Protein AF-A0A7R9THD7-F1 (afdb_monomer_lite)

Secondary structure (DSSP, 8-state):
--HHHHHHT-------SSS-SS--GGGG--STT-EEEEEETTT--EEEEE--S-HHHHHHTSTT-S---------TT--STTHHHHHT--SS--EEEPPPBS--S--SS-TTSSHHHHHHTT--EEEEEEHHHHHHHHHHHHT-HHHHHHTTTS-EEEEEE--------

Organism: Micromonas pusilla (NCBI:txid38833)

Radius of gyration: 18.54 Å; chains: 1; bounding box: 47×52×42 Å

Foldseek 3Di:
DDPVLCVVVPPDDDDDDDPDPDDDLLVLPDEQQWWKKKAFPPPRFIDIFTQQANQVVVCVVVVPDPDGDTDGQADCPDPDGCRVVVVPDDPPTRIDIGRTDDPHQADPVCRCPGPVVCLVVLHAAEQEAEDSRRNRSVNHQCNPVSNVVSVVPHHYHYHYHYPPPPPPD

pLDDT: mean 78.93, std 17.61, range [36.28, 96.5]

Structure (mmCIF, N/CA/C/O backbone):
data_AF-A0A7R9THD7-F1
#
_entry.id   AF-A0A7R9THD7-F1
#
loop_
_atom_site.group_PDB
_atom_site.id
_atom_site.type_symbol
_atom_site.label_atom_id
_atom_site.label_alt_id
_atom_site.label_comp_id
_atom_site.label_asym_id
_atom_site.label_entity_id
_atom_site.label_seq_id
_atom_site.pdbx_PDB_ins_code
_atom_site.Cartn_x
_atom_site.Cartn_y
_atom_site.Cartn_z
_atom_site.occupancy
_atom_site.B_iso_or_equiv
_atom_site.auth_seq_id
_atom_site.auth_comp_id
_atom_site.auth_asym_id
_atom_site.auth_atom_id
_atom_site.pdbx_PDB_model_num
ATOM 1 N N . ALA A 1 1 ? 30.072 3.554 -15.499 1.00 46.47 1 ALA A N 1
ATOM 2 C CA . ALA A 1 1 ? 29.100 4.261 -14.649 1.00 46.47 1 ALA A CA 1
ATOM 3 C C . ALA A 1 1 ? 28.424 5.274 -15.552 1.00 46.47 1 ALA A C 1
ATOM 5 O O . ALA A 1 1 ? 29.131 6.032 -16.199 1.00 46.47 1 ALA A O 1
ATOM 6 N N . ASP A 1 2 ? 27.117 5.142 -15.746 1.00 49.44 2 ASP A N 1
ATOM 7 C CA . ASP A 1 2 ? 26.357 5.910 -16.733 1.00 49.44 2 ASP A CA 1
ATOM 8 C C . ASP A 1 2 ? 25.917 7.245 -16.120 1.00 49.44 2 ASP A C 1
ATOM 10 O O . ASP A 1 2 ? 25.011 7.283 -15.283 1.00 49.44 2 ASP A O 1
ATOM 14 N N . GLU A 1 3 ? 26.613 8.310 -16.527 1.00 45.72 3 GLU A N 1
ATOM 15 C CA . GLU A 1 3 ? 26.519 9.685 -16.015 1.00 45.72 3 GLU A CA 1
ATOM 16 C C . GLU A 1 3 ? 25.086 10.245 -16.078 1.00 45.72 3 GLU A C 1
ATOM 18 O O . GLU A 1 3 ? 24.684 11.025 -15.217 1.00 45.72 3 GLU A O 1
ATOM 23 N N . ARG A 1 4 ? 24.261 9.766 -17.020 1.00 46.62 4 ARG A N 1
ATOM 24 C CA . ARG A 1 4 ? 22.854 10.179 -17.164 1.00 46.62 4 ARG A CA 1
ATOM 25 C C . ARG A 1 4 ? 21.950 9.712 -16.029 1.00 46.62 4 ARG A C 1
ATOM 27 O O . ARG A 1 4 ? 21.021 10.425 -15.649 1.00 46.62 4 ARG A O 1
ATOM 34 N N . GLY A 1 5 ? 22.182 8.517 -15.492 1.00 39.84 5 GLY A N 1
ATOM 35 C CA . GLY A 1 5 ? 21.370 8.004 -14.387 1.00 39.84 5 GLY A CA 1
ATOM 36 C C . GLY A 1 5 ? 21.692 8.694 -13.064 1.00 39.84 5 GLY A C 1
ATOM 37 O O . GLY A 1 5 ? 20.798 8.887 -12.242 1.00 39.84 5 GLY A O 1
ATOM 38 N N . ASP A 1 6 ? 22.938 9.134 -12.891 1.00 46.78 6 ASP A N 1
ATOM 39 C CA . ASP A 1 6 ? 23.380 9.849 -11.693 1.00 46.78 6 ASP A CA 1
ATOM 40 C C . ASP A 1 6 ? 22.862 11.299 -11.672 1.00 46.78 6 ASP A C 1
ATOM 42 O O . ASP A 1 6 ? 22.467 11.797 -10.615 1.00 46.78 6 ASP A O 1
ATOM 46 N N . GLU A 1 7 ? 22.749 11.955 -12.835 1.00 50.03 7 GLU A N 1
ATOM 47 C CA . GLU A 1 7 ? 22.119 13.279 -12.965 1.00 50.03 7 GLU A CA 1
ATOM 48 C C . GLU A 1 7 ? 20.636 13.272 -12.559 1.00 50.03 7 GLU A C 1
ATOM 50 O O . GLU A 1 7 ? 20.162 14.200 -11.901 1.00 50.03 7 GLU A O 1
ATOM 55 N N . LEU A 1 8 ? 19.904 12.199 -12.876 1.00 48.47 8 LEU A N 1
ATOM 56 C CA . LEU A 1 8 ? 18.480 12.053 -12.550 1.00 48.47 8 LEU A CA 1
ATOM 57 C C . LEU A 1 8 ? 18.204 11.754 -11.067 1.00 48.47 8 LEU A C 1
ATOM 59 O O . LEU A 1 8 ? 17.065 11.900 -10.619 1.00 48.47 8 LEU A O 1
ATOM 63 N N . LEU A 1 9 ? 19.219 11.322 -10.315 1.00 48.19 9 LEU A N 1
ATOM 64 C CA . LEU A 1 9 ? 19.132 10.963 -8.894 1.00 48.19 9 LEU A CA 1
ATOM 65 C C . LEU A 1 9 ? 19.668 12.069 -7.968 1.00 48.19 9 LEU A C 1
ATOM 67 O O . LEU A 1 9 ? 19.668 11.917 -6.742 1.00 48.19 9 LEU A O 1
ATOM 71 N N . ASN A 1 10 ? 20.129 13.188 -8.530 1.00 41.56 10 ASN A N 1
ATOM 72 C CA . ASN A 1 10 ? 20.906 14.194 -7.817 1.00 41.56 10 ASN A CA 1
ATOM 73 C C . ASN A 1 10 ? 20.028 15.168 -6.998 1.00 41.56 10 ASN A C 1
ATOM 75 O O . ASN A 1 10 ? 19.951 16.364 -7.265 1.00 41.56 10 ASN A O 1
ATOM 79 N N . HIS A 1 11 ? 19.391 14.663 -5.939 1.00 47.78 11 HIS A N 1
ATOM 80 C CA . HIS A 1 11 ? 18.810 15.467 -4.855 1.00 47.78 11 HIS A CA 1
ATOM 81 C C . HIS A 1 11 ? 19.655 15.348 -3.577 1.00 47.78 11 HIS A C 1
ATOM 83 O O . HIS A 1 11 ? 19.179 14.920 -2.529 1.00 47.78 11 HIS A O 1
ATOM 89 N N . ARG A 1 12 ? 20.940 15.717 -3.638 1.00 41.44 12 ARG A N 1
ATOM 90 C CA . ARG A 1 12 ? 21.795 15.833 -2.444 1.00 41.44 12 ARG A CA 1
ATOM 91 C C . ARG A 1 12 ? 22.111 17.295 -2.151 1.00 41.44 12 ARG A C 1
ATOM 93 O O . ARG A 1 12 ? 23.102 17.829 -2.634 1.00 41.44 12 ARG A O 1
ATOM 100 N N . GLN A 1 13 ? 21.316 17.929 -1.290 1.00 41.84 13 GLN A N 1
ATOM 101 C CA . GLN A 1 13 ? 21.751 19.145 -0.600 1.00 41.84 13 GLN A CA 1
ATOM 102 C C . GLN A 1 13 ? 22.298 18.789 0.785 1.00 41.84 13 GLN A C 1
ATOM 104 O O . GLN A 1 13 ? 21.564 18.447 1.709 1.00 41.84 13 GLN A O 1
ATOM 109 N N . ARG A 1 14 ? 23.624 18.885 0.918 1.00 43.84 14 ARG A N 1
ATOM 110 C CA . ARG A 1 14 ? 24.339 18.869 2.198 1.00 43.84 14 ARG A CA 1
ATOM 111 C C . ARG A 1 14 ? 24.072 20.179 2.939 1.00 43.84 14 ARG A C 1
ATOM 113 O O . ARG A 1 14 ? 24.664 21.191 2.585 1.00 43.84 14 ARG A O 1
ATOM 120 N N . THR A 1 15 ? 23.279 20.159 4.008 1.00 38.25 15 THR A N 1
ATOM 121 C CA . THR A 1 15 ? 23.455 21.114 5.118 1.00 38.25 15 THR A CA 1
ATOM 122 C C . THR A 1 15 ? 23.204 20.434 6.462 1.00 38.25 15 THR A C 1
ATOM 124 O O . THR A 1 15 ? 22.128 19.917 6.744 1.00 38.25 15 THR A O 1
ATOM 127 N N . SER A 1 16 ? 24.255 20.430 7.280 1.00 43.38 16 SER A N 1
ATOM 128 C CA . SER A 1 16 ? 24.273 19.996 8.675 1.00 43.38 16 SER A CA 1
ATOM 129 C C . SER A 1 16 ? 23.540 21.017 9.560 1.00 43.38 16 SER A C 1
ATOM 131 O O . SER A 1 16 ? 23.660 22.220 9.317 1.00 43.38 16 SER A O 1
ATOM 133 N N . GLY A 1 17 ? 22.799 20.563 10.582 1.00 37.81 17 GLY A N 1
ATOM 134 C CA . GLY A 1 17 ? 22.399 21.420 11.714 1.00 37.81 17 GLY A CA 1
ATOM 135 C C . GLY A 1 17 ? 20.928 21.441 12.159 1.00 37.81 17 GLY A C 1
ATOM 136 O O . GLY A 1 17 ? 20.595 22.218 13.043 1.00 37.81 17 GLY A O 1
ATOM 137 N N . THR A 1 18 ? 20.037 20.616 11.609 1.00 40.16 18 THR A N 1
ATOM 138 C CA . THR A 1 18 ? 18.641 20.468 12.086 1.00 40.16 18 THR A CA 1
ATOM 139 C C . THR A 1 18 ? 18.155 19.080 11.715 1.00 40.16 18 THR A C 1
ATOM 141 O O . THR A 1 18 ? 18.240 18.729 10.540 1.00 40.16 18 THR A O 1
ATOM 144 N N . LEU A 1 19 ? 17.666 18.310 12.692 1.00 49.44 19 LEU A N 1
ATOM 145 C CA . LEU A 1 19 ? 17.464 16.866 12.548 1.00 49.44 19 LEU A CA 1
ATOM 146 C C . LEU A 1 19 ? 16.592 16.471 11.349 1.00 49.44 19 LEU A C 1
ATOM 148 O O . LEU A 1 19 ? 16.907 15.452 10.766 1.00 49.44 19 LEU A O 1
ATOM 152 N N . PHE A 1 20 ? 15.642 17.298 10.886 1.00 46.38 20 PHE A N 1
ATOM 153 C CA . PHE A 1 20 ? 15.133 17.269 9.503 1.00 46.38 20 PHE A CA 1
ATOM 154 C C . PHE A 1 20 ? 14.624 18.672 9.118 1.00 46.38 20 PHE A C 1
ATOM 156 O O . PHE A 1 20 ? 13.695 19.179 9.738 1.00 46.38 20 PHE A O 1
ATOM 163 N N . LYS A 1 21 ? 15.242 19.332 8.128 1.00 44.31 21 LYS A N 1
ATOM 164 C CA . LYS A 1 21 ? 14.843 20.680 7.648 1.00 44.31 21 LYS A CA 1
ATOM 165 C C . LYS A 1 21 ? 13.817 20.651 6.505 1.00 44.31 21 LYS A C 1
ATOM 167 O O . LYS A 1 21 ? 13.319 21.697 6.111 1.00 44.31 21 LYS A O 1
ATOM 172 N N . HIS A 1 22 ? 13.514 19.465 5.979 1.00 52.59 22 HIS A N 1
ATOM 173 C CA . HIS A 1 22 ? 12.635 19.259 4.830 1.00 52.59 22 HIS A CA 1
ATOM 174 C C . HIS A 1 22 ? 11.680 18.097 5.112 1.00 52.59 22 HIS A C 1
ATOM 176 O O . HIS A 1 22 ? 12.084 17.116 5.742 1.00 52.59 22 HIS A O 1
ATOM 182 N N . ALA A 1 23 ? 10.434 18.213 4.641 1.00 59.72 23 ALA A N 1
ATOM 183 C CA . ALA A 1 23 ? 9.456 17.132 4.694 1.00 59.72 23 ALA A CA 1
ATOM 184 C C . ALA A 1 23 ? 10.025 15.906 3.972 1.00 59.72 23 ALA A C 1
ATOM 186 O O . ALA A 1 23 ? 10.444 15.997 2.814 1.00 59.72 23 ALA A O 1
ATOM 187 N N . ARG A 1 24 ? 10.096 14.765 4.660 1.00 71.44 24 ARG A N 1
ATOM 188 C CA . ARG A 1 24 ? 10.593 13.540 4.039 1.00 71.44 24 ARG A CA 1
ATOM 189 C C . ARG A 1 24 ? 9.495 12.991 3.149 1.00 71.44 24 ARG A C 1
ATOM 191 O O . ARG A 1 24 ? 8.318 13.075 3.483 1.00 71.44 24 ARG A O 1
ATOM 198 N N . TRP A 1 25 ? 9.893 12.335 2.065 1.00 79.06 25 TRP A N 1
ATOM 199 C CA . TRP A 1 25 ? 8.971 11.632 1.171 1.00 79.06 25 TRP A CA 1
ATOM 200 C C . TRP A 1 25 ? 7.982 10.735 1.935 1.00 79.06 25 TRP A C 1
ATOM 202 O O . TRP A 1 25 ? 6.805 10.655 1.604 1.00 79.06 25 TRP A O 1
ATOM 212 N N . ILE A 1 26 ? 8.468 10.115 3.011 1.00 73.06 26 ILE A N 1
ATOM 213 C CA . ILE A 1 26 ? 7.706 9.186 3.834 1.00 73.06 26 ILE A CA 1
ATOM 214 C C . ILE A 1 26 ? 6.678 9.831 4.750 1.00 73.06 26 ILE A C 1
ATOM 216 O O . ILE A 1 26 ? 5.757 9.155 5.191 1.00 73.06 26 ILE A O 1
ATOM 220 N N . ASP A 1 27 ? 6.840 11.118 5.044 1.00 78.56 27 ASP A N 1
ATOM 221 C CA . ASP A 1 27 ? 5.900 11.843 5.889 1.00 78.56 27 ASP A CA 1
ATOM 222 C C . ASP A 1 27 ? 4.568 12.070 5.140 1.00 78.56 27 ASP A C 1
ATOM 224 O O . ASP A 1 27 ? 3.570 12.380 5.772 1.00 78.56 27 ASP A O 1
ATOM 228 N N . ALA A 1 28 ? 4.531 11.845 3.816 1.00 84.06 28 ALA A N 1
ATOM 229 C CA . ALA A 1 28 ? 3.307 11.825 3.010 1.00 84.06 28 ALA A CA 1
ATOM 230 C C . ALA A 1 28 ? 2.549 10.479 3.051 1.00 84.06 28 ALA A C 1
ATOM 232 O O . ALA A 1 28 ? 1.453 10.383 2.497 1.00 84.06 28 ALA A O 1
ATOM 233 N N . PHE A 1 29 ? 3.125 9.431 3.662 1.00 86.12 29 PHE A N 1
ATOM 234 C CA . PHE A 1 29 ? 2.412 8.183 3.933 1.00 86.12 29 PHE A CA 1
ATOM 235 C C . PHE A 1 29 ? 1.705 8.281 5.283 1.00 86.12 29 PHE A C 1
ATOM 237 O O . PHE A 1 29 ? 2.311 8.109 6.342 1.00 86.12 29 PHE A O 1
ATOM 244 N N . GLU A 1 30 ? 0.407 8.535 5.230 1.00 84.94 30 GLU A N 1
ATOM 245 C CA . GLU A 1 30 ? -0.440 8.727 6.401 1.00 84.94 30 GLU A CA 1
ATOM 246 C C . GLU A 1 30 ? -1.320 7.503 6.664 1.00 84.94 30 GLU A C 1
ATOM 248 O O . GLU A 1 30 ? -1.618 7.191 7.821 1.00 84.94 30 GLU A O 1
ATOM 253 N N . LEU A 1 31 ? -1.720 6.789 5.603 1.00 87.69 31 LEU A N 1
ATOM 254 C CA . LEU A 1 31 ? -2.783 5.793 5.675 1.00 87.69 31 LEU A CA 1
ATOM 255 C C . LEU A 1 31 ? -2.492 4.531 4.853 1.00 87.69 31 LEU A C 1
ATOM 257 O O . LEU A 1 31 ? -1.980 4.606 3.732 1.00 87.69 31 LEU A O 1
ATOM 261 N N . PRO A 1 32 ? -2.887 3.352 5.368 1.00 89.44 32 PRO A N 1
ATOM 262 C CA . PRO A 1 32 ? -2.892 2.117 4.596 1.00 89.44 32 PRO A CA 1
ATOM 263 C C . PRO A 1 32 ? -3.647 2.259 3.267 1.00 89.44 32 PRO A C 1
ATOM 265 O O . PRO A 1 32 ? -4.670 2.941 3.189 1.00 89.44 32 PRO A O 1
ATOM 268 N N . GLY A 1 33 ? -3.155 1.588 2.225 1.00 89.75 33 GLY A N 1
ATOM 269 C CA . GLY A 1 33 ? -3.728 1.631 0.873 1.00 89.75 33 GLY A CA 1
ATOM 270 C C . GLY A 1 33 ? -3.219 2.772 -0.018 1.00 89.75 33 GLY A C 1
ATOM 271 O O . GLY A 1 33 ? -3.504 2.770 -1.215 1.00 89.75 33 GLY A O 1
ATOM 272 N N . GLN A 1 34 ? -2.447 3.725 0.516 1.00 92.06 34 GLN A N 1
ATOM 273 C CA . GLN A 1 34 ? -1.717 4.678 -0.323 1.00 92.06 34 GLN A CA 1
ATOM 274 C C . GLN A 1 34 ? -0.670 3.957 -1.183 1.00 92.06 34 GLN A C 1
ATOM 276 O O . GLN A 1 34 ? -0.138 2.905 -0.815 1.00 92.06 34 GLN A O 1
ATOM 281 N N . TYR A 1 35 ? -0.378 4.521 -2.351 1.00 93.25 35 TYR A N 1
ATOM 282 C CA . TYR A 1 35 ? 0.419 3.867 -3.381 1.00 93.25 35 TYR A CA 1
ATOM 283 C C . TYR A 1 35 ? 1.494 4.781 -3.954 1.00 93.25 35 TYR A C 1
ATOM 285 O O . TYR A 1 35 ? 1.482 6.003 -3.785 1.00 93.25 35 TYR A O 1
ATOM 293 N N . VAL A 1 36 ? 2.435 4.161 -4.657 1.00 93.88 36 VAL A N 1
ATOM 294 C CA . VAL A 1 36 ? 3.545 4.826 -5.341 1.00 93.88 36 VAL A CA 1
ATOM 295 C C . VAL A 1 36 ? 3.682 4.280 -6.741 1.00 93.88 36 VAL A C 1
ATOM 297 O O . VAL A 1 36 ? 3.240 3.171 -7.023 1.00 93.88 36 VAL A O 1
ATOM 300 N N . THR A 1 37 ? 4.309 5.052 -7.617 1.00 94.75 37 THR A N 1
ATOM 301 C CA . THR A 1 37 ? 4.763 4.569 -8.919 1.00 94.75 37 THR A CA 1
ATOM 302 C C . THR A 1 37 ? 6.263 4.367 -8.864 1.00 94.75 37 THR A C 1
ATOM 304 O O . THR A 1 37 ? 6.988 5.297 -8.503 1.00 94.75 37 THR A O 1
ATOM 307 N N . ILE A 1 38 ? 6.716 3.166 -9.211 1.00 93.94 38 ILE A N 1
ATOM 308 C CA . ILE A 1 38 ? 8.127 2.896 -9.467 1.00 93.94 38 ILE A CA 1
ATOM 309 C C . ILE A 1 38 ? 8.355 2.898 -10.972 1.00 93.94 38 ILE A C 1
ATOM 311 O O . ILE A 1 38 ? 7.546 2.366 -11.731 1.00 93.94 38 ILE A O 1
ATOM 315 N N . THR A 1 39 ? 9.441 3.529 -11.393 1.00 94.88 39 THR A N 1
ATOM 316 C CA . THR A 1 39 ? 9.855 3.602 -12.791 1.00 94.88 39 THR A CA 1
ATOM 317 C C . THR A 1 39 ? 11.299 3.156 -12.882 1.00 94.88 39 THR A C 1
ATOM 319 O O . THR A 1 39 ? 12.155 3.702 -12.183 1.00 94.88 39 THR A O 1
ATOM 322 N N . ASP A 1 40 ? 11.566 2.175 -13.731 1.00 94.62 40 ASP A N 1
ATOM 323 C CA . ASP A 1 40 ? 12.931 1.783 -14.046 1.00 94.62 40 ASP A CA 1
ATOM 324 C C . ASP A 1 40 ? 13.589 2.869 -14.899 1.00 94.62 40 ASP A C 1
ATOM 326 O O . ASP A 1 40 ? 13.030 3.313 -15.903 1.00 94.62 40 ASP A O 1
ATOM 330 N N . VAL A 1 41 ? 14.755 3.345 -14.462 1.00 93.31 41 VAL A N 1
ATOM 331 C CA . VAL A 1 41 ? 15.419 4.498 -15.089 1.00 93.31 41 VAL A CA 1
ATOM 332 C C . VAL A 1 41 ? 15.915 4.156 -16.492 1.00 93.31 41 VAL A C 1
ATOM 334 O O . VAL A 1 41 ? 15.909 5.029 -17.359 1.00 93.31 41 VAL A O 1
ATOM 337 N N . ASP A 1 42 ? 16.309 2.903 -16.717 1.00 90.81 42 ASP A N 1
ATOM 338 C CA . ASP A 1 42 ? 16.961 2.481 -17.953 1.00 90.81 42 ASP A CA 1
ATOM 339 C C . ASP A 1 42 ? 15.937 2.122 -19.046 1.00 90.81 42 ASP A C 1
ATOM 341 O O . ASP A 1 42 ? 16.066 2.558 -20.190 1.00 90.81 42 ASP A O 1
ATOM 345 N N . SER A 1 43 ? 14.888 1.368 -18.706 1.00 90.50 43 SER A N 1
ATOM 346 C CA . SER A 1 43 ? 13.840 0.959 -19.655 1.00 90.50 43 SER A CA 1
ATOM 347 C C . SER A 1 43 ? 12.659 1.928 -19.749 1.00 90.50 43 SER A C 1
ATOM 349 O O . SER A 1 43 ? 11.897 1.865 -20.714 1.00 90.50 43 SER A O 1
ATOM 351 N N . GLY A 1 44 ? 12.459 2.793 -18.750 1.00 91.19 44 GLY A N 1
ATOM 352 C CA . GLY A 1 44 ? 11.291 3.673 -18.652 1.00 91.19 44 GLY A CA 1
ATOM 353 C C . GLY A 1 44 ? 9.982 2.962 -18.285 1.00 91.19 44 GLY A C 1
ATOM 354 O O . GLY A 1 44 ? 8.954 3.630 -18.152 1.00 91.19 44 GLY A O 1
ATOM 355 N N . LYS A 1 45 ? 10.005 1.635 -18.095 1.00 93.56 45 LYS A N 1
ATOM 356 C CA . LYS A 1 45 ? 8.860 0.845 -17.621 1.00 93.56 45 LYS A CA 1
ATOM 357 C C . LYS A 1 45 ? 8.407 1.337 -16.256 1.00 93.56 45 LYS A C 1
ATOM 359 O O . LYS A 1 45 ? 9.236 1.765 -15.449 1.00 93.56 45 LYS A O 1
ATOM 364 N N . ALA A 1 46 ? 7.108 1.274 -15.978 1.00 94.25 46 ALA A N 1
ATOM 365 C CA . ALA A 1 46 ? 6.562 1.795 -14.730 1.00 94.25 46 ALA A CA 1
ATOM 366 C C . ALA A 1 46 ? 5.351 1.005 -14.234 1.00 94.25 46 ALA A C 1
ATOM 368 O O . ALA A 1 46 ? 4.493 0.615 -15.019 1.00 94.25 46 ALA A O 1
ATOM 369 N N . ILE A 1 47 ? 5.251 0.840 -12.914 1.00 93.88 47 ILE A N 1
ATOM 370 C CA . ILE A 1 47 ? 4.069 0.269 -12.258 1.00 93.88 47 ILE A CA 1
ATOM 371 C C . ILE A 1 47 ? 3.671 1.082 -11.034 1.00 93.88 47 ILE A 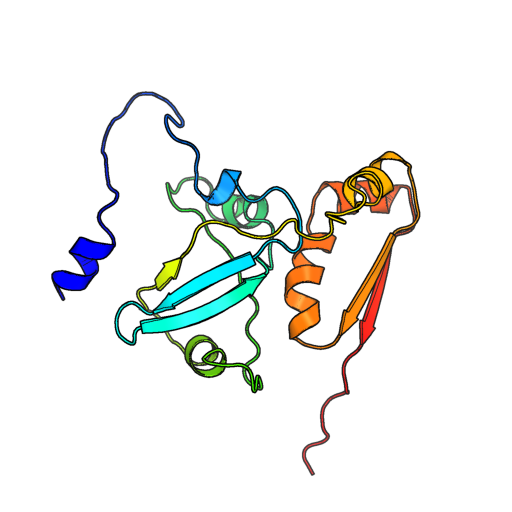C 1
ATOM 373 O O . ILE A 1 47 ? 4.524 1.616 -10.320 1.00 93.88 47 ILE A O 1
ATOM 377 N N . SER A 1 48 ? 2.367 1.144 -10.765 1.00 93.38 48 SER A N 1
ATOM 378 C CA . SER A 1 48 ? 1.827 1.704 -9.527 1.00 93.38 48 SER A CA 1
ATOM 379 C C . SER A 1 48 ? 1.430 0.589 -8.565 1.00 93.38 48 SER A C 1
ATOM 381 O O . SER A 1 48 ? 0.673 -0.308 -8.932 1.00 93.38 48 SER A O 1
ATOM 383 N N . LYS A 1 49 ? 1.929 0.639 -7.325 1.00 92.75 49 LYS A N 1
ATOM 384 C CA . LYS A 1 49 ? 1.653 -0.378 -6.302 1.00 92.75 49 LYS A CA 1
ATOM 385 C C . LYS A 1 49 ? 1.369 0.236 -4.933 1.00 92.75 49 LYS A C 1
ATOM 387 O O . LYS A 1 49 ? 2.042 1.202 -4.555 1.00 92.75 49 LYS A O 1
ATOM 392 N N . PRO A 1 50 ? 0.399 -0.313 -4.176 1.00 92.12 50 PRO A N 1
ATOM 393 C CA . PRO A 1 50 ? 0.208 0.048 -2.780 1.00 92.12 50 PRO A CA 1
ATOM 394 C C . PRO A 1 50 ? 1.471 -0.222 -1.963 1.00 92.12 50 PRO A C 1
ATOM 396 O O . PRO A 1 50 ? 2.113 -1.266 -2.114 1.00 92.12 50 PRO A O 1
ATOM 399 N N . ILE A 1 51 ? 1.799 0.703 -1.064 1.00 91.31 51 ILE A N 1
ATOM 400 C CA . ILE A 1 51 ? 2.866 0.493 -0.085 1.00 91.31 51 ILE A CA 1
ATOM 401 C C . ILE A 1 51 ? 2.406 -0.629 0.845 1.00 91.31 51 ILE A C 1
ATOM 403 O O . ILE A 1 51 ? 1.406 -0.490 1.544 1.00 91.31 51 ILE A O 1
ATOM 407 N N . SER A 1 52 ? 3.106 -1.763 0.813 1.00 88.50 52 SER A N 1
ATOM 408 C CA . SER A 1 52 ? 2.629 -3.007 1.428 1.00 88.50 52 SER A CA 1
ATOM 409 C C . SER A 1 52 ? 2.998 -3.131 2.904 1.00 88.50 52 SER A C 1
ATOM 411 O O . SER A 1 52 ? 2.341 -3.851 3.651 1.00 88.50 52 SER A O 1
ATOM 413 N N . VAL A 1 53 ? 4.026 -2.406 3.344 1.00 80.75 53 VAL A N 1
ATOM 414 C CA . VAL A 1 53 ? 4.448 -2.340 4.745 1.00 80.75 53 VAL A CA 1
ATOM 415 C C . VAL A 1 53 ? 4.555 -0.894 5.167 1.00 80.75 53 VAL A C 1
ATOM 417 O O . VAL A 1 53 ? 5.109 -0.066 4.443 1.00 80.75 53 VAL A O 1
ATOM 420 N N . SER A 1 54 ? 4.059 -0.606 6.373 1.00 68.81 54 SER A N 1
ATOM 421 C CA . SER A 1 54 ? 4.234 0.705 6.979 1.00 68.81 54 SER A CA 1
ATOM 422 C C . SER A 1 54 ? 5.727 1.057 7.014 1.00 68.81 54 SER A C 1
ATOM 424 O O . SER A 1 54 ? 6.516 0.355 7.656 1.00 68.81 54 SER A O 1
ATOM 426 N N . PRO A 1 55 ? 6.147 2.168 6.403 1.00 65.88 55 PRO A N 1
ATOM 427 C CA . PRO A 1 55 ? 7.562 2.519 6.335 1.00 65.88 55 PRO A CA 1
ATOM 428 C C . PRO A 1 55 ? 8.218 2.811 7.687 1.00 65.88 55 PRO A C 1
ATOM 430 O O . PRO A 1 55 ? 9.440 2.844 7.826 1.00 65.88 55 PRO A O 1
ATOM 433 N N . TYR A 1 56 ? 7.405 3.037 8.719 1.00 62.50 56 TYR A N 1
ATOM 434 C CA . TYR A 1 56 ? 7.863 3.143 10.099 1.00 62.50 56 TYR A CA 1
ATOM 435 C C . TYR A 1 56 ? 8.458 1.818 10.597 1.00 62.50 56 TYR A C 1
ATOM 437 O O . TYR A 1 56 ? 9.457 1.837 11.314 1.00 62.50 56 TYR A O 1
ATOM 445 N N . ARG A 1 57 ? 7.918 0.676 10.153 1.00 61.09 57 ARG A N 1
ATOM 446 C CA . ARG A 1 57 ? 8.461 -0.651 10.461 1.00 61.09 57 ARG A CA 1
ATOM 447 C C . ARG A 1 57 ? 9.761 -0.910 9.706 1.00 61.09 57 ARG A C 1
ATOM 449 O O . ARG A 1 57 ? 10.741 -1.302 10.331 1.00 61.09 57 ARG A O 1
ATOM 456 N N . ALA A 1 58 ? 9.811 -0.586 8.416 1.00 57.00 58 ALA A N 1
ATOM 457 C CA . ALA A 1 58 ? 11.026 -0.718 7.608 1.00 57.00 58 ALA A CA 1
ATOM 458 C C . ALA A 1 58 ? 12.190 0.167 8.119 1.00 57.00 58 ALA A C 1
ATOM 460 O O . ALA A 1 58 ? 13.363 -0.150 7.932 1.00 57.00 58 ALA A O 1
ATOM 461 N N . ARG A 1 59 ? 11.890 1.259 8.839 1.00 58.25 59 ARG A N 1
ATOM 462 C CA . ARG A 1 59 ? 12.906 2.063 9.543 1.00 58.25 59 ARG A CA 1
ATOM 463 C C . ARG A 1 59 ? 13.432 1.427 10.821 1.00 58.25 59 ARG A C 1
ATOM 465 O O . ARG A 1 59 ? 14.601 1.620 11.132 1.00 58.25 59 ARG A O 1
ATOM 472 N N . SER A 1 60 ? 12.619 0.663 11.553 1.00 58.22 60 SER A N 1
ATOM 473 C CA . SER A 1 60 ? 13.108 -0.053 12.745 1.00 58.22 60 SER A CA 1
ATOM 474 C C . SER A 1 60 ? 14.239 -1.029 12.399 1.00 58.22 60 SER A C 1
ATOM 476 O O . SER A 1 60 ? 15.149 -1.229 13.197 1.00 58.22 60 SER A O 1
ATOM 478 N N . THR A 1 61 ? 14.232 -1.555 11.171 1.00 56.69 61 THR A N 1
ATOM 479 C CA . THR A 1 61 ? 15.283 -2.417 10.621 1.00 56.69 61 THR A CA 1
ATOM 480 C C . THR A 1 61 ? 16.477 -1.651 10.033 1.00 56.69 61 THR A C 1
ATOM 482 O O . THR A 1 61 ? 17.498 -2.269 9.748 1.00 56.69 61 THR A O 1
ATOM 485 N N . ALA A 1 62 ? 16.392 -0.322 9.881 1.00 54.19 62 ALA A N 1
ATOM 486 C CA . ALA A 1 62 ? 17.469 0.544 9.382 1.00 54.19 62 ALA A CA 1
ATOM 487 C C . ALA A 1 62 ? 17.516 1.910 10.119 1.00 54.19 62 ALA A C 1
ATOM 489 O O . ALA A 1 62 ? 17.309 2.962 9.510 1.00 54.19 62 ALA A O 1
ATOM 490 N N . PRO A 1 63 ? 17.779 1.931 11.441 1.00 53.44 63 PRO A N 1
ATOM 491 C CA . PRO A 1 63 ? 17.567 3.115 12.285 1.00 53.44 63 PRO A CA 1
ATOM 492 C C . PRO A 1 63 ? 18.563 4.272 12.074 1.00 53.44 63 PRO A C 1
ATOM 494 O O . PRO A 1 63 ? 18.297 5.376 12.539 1.00 53.44 63 PRO A O 1
ATOM 497 N N . ASN A 1 64 ? 19.679 4.053 11.364 1.00 51.59 64 ASN A N 1
ATOM 498 C CA . ASN A 1 64 ? 20.786 5.017 11.231 1.00 51.59 64 ASN A CA 1
ATOM 499 C C . ASN A 1 64 ? 21.096 5.436 9.782 1.00 51.59 64 ASN A C 1
ATOM 501 O O . ASN A 1 64 ? 22.165 5.981 9.514 1.00 51.59 64 ASN A O 1
ATOM 505 N N . SER A 1 65 ? 20.202 5.163 8.833 1.00 54.88 65 SER A N 1
ATOM 506 C CA . SER A 1 65 ? 20.384 5.577 7.440 1.00 54.88 65 SER A CA 1
ATOM 507 C C . SER A 1 65 ? 19.474 6.750 7.095 1.00 54.88 65 SER A C 1
ATOM 509 O O . SER A 1 65 ? 18.278 6.690 7.368 1.00 54.88 65 SER A O 1
ATOM 511 N N . ASP A 1 66 ? 19.994 7.745 6.368 1.00 62.19 66 ASP A N 1
ATOM 512 C CA . ASP A 1 66 ? 19.210 8.793 5.676 1.00 62.19 66 ASP A CA 1
ATOM 513 C C . ASP A 1 66 ? 18.336 8.226 4.528 1.00 62.19 66 ASP A C 1
ATOM 515 O O . ASP A 1 66 ? 17.964 8.920 3.583 1.00 62.19 66 ASP A O 1
ATOM 519 N N . VAL A 1 67 ? 18.030 6.931 4.579 1.00 66.81 67 VAL A N 1
ATOM 520 C CA . VAL A 1 67 ? 17.340 6.160 3.553 1.00 66.81 67 VAL A CA 1
ATOM 521 C C . VAL A 1 67 ? 15.982 5.751 4.105 1.00 66.81 67 VAL A C 1
ATOM 523 O O . VAL A 1 67 ? 15.865 5.266 5.229 1.00 66.81 67 VAL A O 1
ATOM 526 N N . SER A 1 68 ? 14.939 5.957 3.303 1.00 70.38 68 SER A N 1
ATOM 527 C CA . SER A 1 68 ? 13.615 5.395 3.566 1.00 70.38 68 SER A CA 1
ATOM 528 C C . SER A 1 68 ? 13.479 4.091 2.791 1.00 70.38 68 SER A C 1
ATOM 530 O O . SER A 1 68 ? 13.748 4.061 1.593 1.00 70.38 68 SER A O 1
ATOM 532 N N . VAL A 1 69 ? 13.062 3.028 3.474 1.00 77.88 69 VAL A N 1
ATOM 533 C CA . VAL A 1 69 ? 12.772 1.733 2.855 1.00 77.88 69 VAL A CA 1
ATOM 534 C C . VAL A 1 69 ? 11.262 1.610 2.691 1.00 77.88 69 VAL A C 1
ATOM 536 O O . VAL A 1 69 ? 10.504 1.889 3.623 1.00 77.88 69 VAL A O 1
ATOM 539 N N . VAL A 1 70 ? 10.834 1.208 1.498 1.00 83.25 70 VAL A N 1
ATOM 540 C CA . VAL A 1 70 ? 9.447 0.860 1.188 1.00 83.25 70 VAL A CA 1
ATOM 541 C C . VAL A 1 70 ? 9.405 -0.557 0.647 1.00 83.25 70 VAL A C 1
ATOM 543 O O . VAL A 1 70 ? 10.274 -0.951 -0.126 1.00 83.25 70 VAL A O 1
ATOM 546 N N . GLU A 1 71 ? 8.390 -1.312 1.049 1.00 88.38 71 GLU A N 1
ATOM 547 C CA . GLU A 1 71 ? 8.153 -2.661 0.540 1.00 88.38 71 GLU A CA 1
ATOM 548 C C . GLU A 1 71 ? 6.899 -2.658 -0.329 1.00 88.38 71 GLU A C 1
ATOM 550 O O . GLU A 1 71 ? 5.854 -2.124 0.061 1.00 88.38 71 GLU A O 1
ATOM 555 N N . LEU A 1 72 ? 7.013 -3.270 -1.504 1.00 90.25 72 LEU A N 1
ATOM 556 C CA . LEU A 1 72 ? 5.935 -3.446 -2.468 1.00 90.25 72 LEU A CA 1
ATOM 557 C C . LEU A 1 72 ? 5.782 -4.942 -2.730 1.00 90.25 72 LEU A C 1
ATOM 559 O O . LEU A 1 72 ? 6.777 -5.636 -2.933 1.00 90.25 72 LEU A O 1
ATOM 563 N N . LEU A 1 73 ? 4.546 -5.434 -2.723 1.00 91.06 73 LEU A N 1
ATOM 564 C CA . LEU A 1 73 ? 4.238 -6.795 -3.138 1.00 91.06 73 LEU A CA 1
ATOM 565 C C . LEU A 1 73 ? 3.976 -6.812 -4.645 1.00 91.06 73 LEU A C 1
ATOM 567 O O . LEU A 1 73 ? 3.114 -6.073 -5.125 1.00 91.06 73 LEU A O 1
ATOM 571 N N . LEU A 1 74 ? 4.722 -7.652 -5.360 1.00 90.81 74 LEU A N 1
ATOM 572 C CA . LEU A 1 74 ? 4.572 -7.869 -6.795 1.00 90.81 74 LEU A CA 1
ATOM 573 C C . LEU A 1 74 ? 4.080 -9.290 -7.051 1.00 90.81 74 LEU A C 1
ATOM 575 O O . LEU A 1 74 ? 4.523 -10.233 -6.395 1.00 90.81 74 LEU A O 1
ATOM 579 N N . ASP A 1 75 ? 3.178 -9.424 -8.011 1.00 88.00 75 ASP A N 1
ATOM 580 C CA . ASP A 1 75 ? 2.678 -10.701 -8.499 1.00 88.00 75 ASP A CA 1
ATOM 581 C C . ASP A 1 75 ? 3.431 -11.109 -9.772 1.00 88.00 75 ASP A C 1
ATOM 583 O O . ASP A 1 75 ? 3.368 -10.421 -10.789 1.00 88.00 75 ASP A O 1
ATOM 587 N N . THR A 1 76 ? 4.148 -12.234 -9.721 1.00 85.94 76 THR A N 1
ATOM 588 C CA . THR A 1 76 ? 4.900 -12.772 -10.869 1.00 85.94 76 THR A CA 1
ATOM 589 C C . THR A 1 76 ? 4.001 -13.359 -11.955 1.00 85.94 76 THR A C 1
ATOM 591 O O . THR A 1 76 ? 4.475 -13.614 -13.059 1.00 85.94 76 THR A O 1
ATOM 594 N N . GLY A 1 77 ? 2.741 -13.655 -11.629 1.00 82.44 77 GLY A N 1
ATOM 595 C CA . GLY A 1 77 ? 1.731 -14.130 -12.572 1.00 82.44 77 GLY A CA 1
ATOM 596 C C . GLY A 1 77 ? 0.824 -13.013 -13.082 1.00 82.44 77 GLY A C 1
ATOM 597 O O . GLY A 1 77 ? -0.198 -13.308 -13.701 1.00 82.44 77 GLY A O 1
ATOM 598 N N . SER A 1 78 ? 1.155 -11.749 -12.803 1.00 81.88 78 SER A N 1
ATOM 599 C CA . SER A 1 78 ? 0.297 -10.624 -13.152 1.00 81.88 78 SER A CA 1
ATOM 600 C C . SER A 1 78 ? 0.192 -10.456 -14.663 1.00 81.88 78 SER A C 1
ATOM 602 O O . SER A 1 78 ? 1.183 -10.492 -15.387 1.00 81.88 78 SER A O 1
ATOM 604 N N . ASP A 1 79 ? -1.014 -10.208 -15.152 1.00 79.88 79 ASP A N 1
ATOM 605 C CA . ASP A 1 79 ? -1.267 -9.751 -16.519 1.00 79.88 79 ASP A CA 1
ATOM 606 C C . ASP A 1 79 ? -1.279 -8.213 -16.632 1.00 79.88 79 ASP A C 1
ATOM 608 O O . ASP A 1 79 ? -1.557 -7.669 -17.701 1.00 79.88 79 ASP A O 1
ATOM 612 N N . ASP A 1 80 ? -0.971 -7.501 -15.540 1.00 72.94 80 ASP A N 1
ATOM 613 C CA . ASP A 1 80 ? -1.070 -6.045 -15.450 1.00 72.94 80 ASP A CA 1
ATOM 614 C C . ASP A 1 80 ? 0.251 -5.340 -15.790 1.00 72.94 80 ASP A C 1
ATOM 616 O O . ASP A 1 80 ? 1.203 -5.295 -15.000 1.00 72.94 80 ASP A O 1
ATOM 620 N N . GLY A 1 81 ? 0.280 -4.745 -16.982 1.00 79.50 81 GLY A N 1
ATOM 621 C CA . GLY A 1 81 ? 1.326 -3.825 -17.416 1.00 79.50 81 GLY A CA 1
ATOM 622 C C . GLY A 1 81 ? 2.735 -4.414 -17.332 1.00 79.50 81 GLY A C 1
ATOM 623 O O . GLY A 1 81 ? 3.014 -5.499 -17.838 1.00 79.50 81 GLY A O 1
ATOM 624 N N . ASP A 1 82 ? 3.644 -3.663 -16.710 1.00 89.75 82 ASP A N 1
ATOM 625 C CA . ASP A 1 82 ? 5.057 -4.028 -16.579 1.00 89.75 82 ASP A CA 1
ATOM 626 C C . ASP A 1 82 ? 5.373 -4.817 -15.293 1.00 89.75 82 ASP A C 1
ATOM 628 O O . ASP A 1 82 ? 6.544 -5.002 -14.965 1.00 89.75 82 ASP A O 1
ATOM 632 N N . GLU A 1 83 ? 4.384 -5.296 -14.531 1.00 90.81 83 GLU A N 1
ATOM 633 C CA . GLU A 1 83 ? 4.638 -5.891 -13.209 1.00 90.81 83 GLU A CA 1
ATOM 634 C C . GLU A 1 83 ? 5.583 -7.094 -13.258 1.00 90.81 83 GLU A C 1
ATOM 636 O O . GLU A 1 83 ? 6.512 -7.167 -12.455 1.00 90.81 83 GLU A O 1
ATOM 641 N N . ASN A 1 84 ? 5.435 -7.965 -14.257 1.00 90.62 84 ASN A N 1
ATOM 642 C CA . ASN A 1 84 ? 6.321 -9.118 -14.444 1.00 90.62 84 ASN A CA 1
ATOM 643 C C . ASN A 1 84 ? 7.779 -8.713 -14.693 1.00 90.62 84 ASN A C 1
ATOM 645 O O . ASN A 1 84 ? 8.691 -9.429 -14.285 1.00 90.62 84 ASN A O 1
ATOM 649 N N . PHE A 1 85 ? 8.018 -7.560 -15.329 1.00 91.38 85 PHE A N 1
ATOM 650 C CA . PHE A 1 85 ? 9.373 -7.035 -15.507 1.00 91.38 85 PHE A CA 1
ATOM 651 C C . PHE A 1 85 ? 10.001 -6.684 -14.155 1.00 91.38 85 PHE A C 1
ATOM 653 O O . PHE A 1 85 ? 11.139 -7.066 -13.891 1.00 91.38 85 PHE A O 1
ATOM 660 N N . PHE A 1 86 ? 9.250 -6.012 -13.280 1.00 92.50 86 PHE A N 1
ATOM 661 C CA . PHE A 1 86 ? 9.726 -5.671 -11.939 1.00 92.50 86 PHE A CA 1
ATOM 662 C C . PHE A 1 86 ? 9.823 -6.895 -11.024 1.00 92.50 86 PHE A C 1
ATOM 664 O O . PHE A 1 86 ? 10.745 -6.977 -10.220 1.00 92.50 86 PHE A O 1
ATOM 671 N N . ALA A 1 87 ? 8.915 -7.863 -11.157 1.00 90.94 87 ALA A N 1
ATOM 672 C CA . ALA A 1 87 ? 8.923 -9.086 -10.360 1.00 90.94 87 ALA A CA 1
ATOM 673 C C . ALA A 1 87 ? 10.108 -10.008 -10.709 1.00 90.94 87 ALA A C 1
ATOM 675 O O . ALA A 1 87 ? 10.627 -10.702 -9.838 1.00 90.94 87 ALA A O 1
ATOM 676 N N . ALA A 1 88 ? 10.566 -9.989 -11.965 1.00 90.19 88 ALA A N 1
ATOM 677 C CA . ALA A 1 88 ? 11.746 -10.726 -12.420 1.00 90.19 88 ALA A CA 1
ATOM 678 C C . ALA A 1 88 ? 13.073 -9.968 -12.213 1.00 90.19 88 ALA A C 1
ATOM 680 O O . ALA A 1 88 ? 14.144 -10.525 -12.471 1.00 90.19 88 ALA A O 1
ATOM 681 N N . ALA A 1 89 ? 13.027 -8.705 -11.780 1.00 88.75 89 ALA A N 1
ATOM 682 C CA . ALA A 1 89 ? 14.212 -7.871 -11.646 1.00 88.75 89 ALA A CA 1
ATOM 683 C C . AL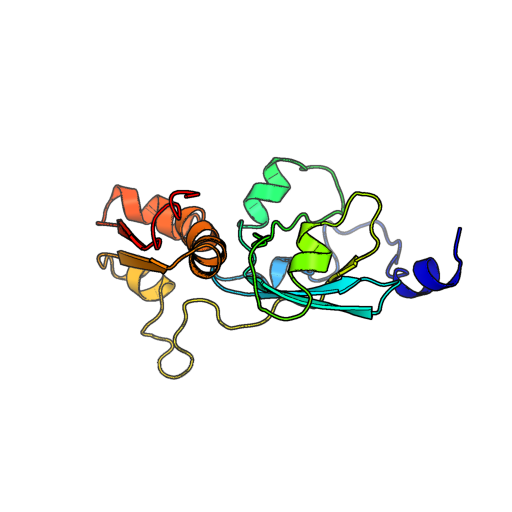A A 1 89 ? 15.164 -8.386 -10.555 1.00 88.75 89 ALA A C 1
ATOM 685 O O . ALA A 1 89 ? 14.745 -8.831 -9.486 1.00 88.75 89 ALA A O 1
ATOM 686 N N . GLN A 1 90 ? 16.467 -8.282 -10.814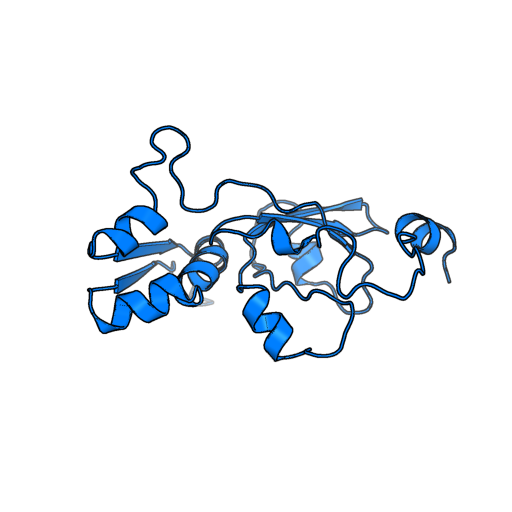 1.00 86.81 90 GLN A N 1
ATOM 687 C CA . GLN A 1 90 ? 17.525 -8.619 -9.862 1.00 86.81 90 GLN A CA 1
ATOM 688 C C . GLN A 1 90 ? 18.364 -7.373 -9.551 1.00 86.81 90 GLN A C 1
ATOM 690 O O . GLN A 1 90 ? 18.597 -6.560 -10.448 1.00 86.81 90 GLN A O 1
ATOM 695 N N . PRO A 1 91 ? 18.847 -7.197 -8.309 1.00 87.31 91 PRO A N 1
ATOM 696 C CA . PRO A 1 91 ? 19.771 -6.117 -7.990 1.00 87.31 91 PRO A CA 1
ATOM 697 C C . PRO A 1 91 ? 21.100 -6.227 -8.766 1.00 87.31 91 PRO A C 1
ATOM 699 O O . PRO A 1 91 ? 21.586 -7.339 -8.982 1.00 87.31 91 PRO A O 1
ATOM 702 N N . PRO A 1 92 ? 21.754 -5.096 -9.096 1.00 87.75 92 PRO A N 1
ATOM 703 C CA . PRO A 1 92 ? 21.309 -3.721 -8.864 1.00 87.75 92 PRO A CA 1
ATOM 704 C C . PRO A 1 92 ? 20.303 -3.244 -9.927 1.00 87.75 92 PRO A C 1
ATOM 706 O O . PRO A 1 92 ? 20.504 -3.457 -11.117 1.00 87.75 92 PRO A O 1
ATOM 709 N N . MET A 1 93 ? 19.267 -2.520 -9.497 1.00 87.00 93 MET A N 1
ATOM 710 C CA . MET A 1 93 ? 18.315 -1.838 -10.381 1.00 87.00 93 MET A CA 1
ATOM 711 C C . MET A 1 93 ? 18.120 -0.398 -9.902 1.00 87.00 93 MET A C 1
ATOM 713 O O . MET A 1 93 ? 17.987 -0.151 -8.700 1.00 87.00 93 MET A O 1
ATOM 717 N N . ARG A 1 94 ? 18.128 0.563 -10.832 1.00 90.38 94 ARG A N 1
ATOM 718 C CA . ARG A 1 94 ? 17.940 1.986 -10.524 1.00 90.38 94 ARG A CA 1
ATOM 719 C C . ARG A 1 94 ? 16.482 2.355 -10.740 1.00 90.38 94 ARG A C 1
ATOM 721 O O . ARG A 1 94 ? 16.011 2.430 -11.869 1.00 90.38 94 ARG A O 1
ATOM 728 N N . LEU A 1 95 ? 15.781 2.615 -9.643 1.00 92.00 95 LEU A N 1
ATOM 729 C CA . LEU A 1 95 ? 14.364 2.950 -9.662 1.00 92.00 95 LEU A CA 1
ATOM 730 C C . LEU A 1 95 ? 14.144 4.404 -9.257 1.00 92.00 95 LEU A C 1
ATOM 732 O O . LEU A 1 95 ? 14.675 4.871 -8.249 1.00 92.00 95 LEU A O 1
ATOM 736 N N . ARG A 1 96 ? 13.297 5.106 -10.009 1.00 91.81 96 ARG A N 1
ATOM 737 C CA . ARG A 1 96 ? 12.687 6.359 -9.568 1.00 91.81 96 ARG A CA 1
ATOM 738 C C . ARG A 1 96 ? 11.366 6.041 -8.879 1.00 91.81 96 ARG A C 1
ATOM 740 O O . ARG A 1 96 ? 10.526 5.349 -9.446 1.00 91.81 96 ARG A O 1
ATOM 747 N N . VAL A 1 97 ? 11.167 6.586 -7.684 1.00 91.19 97 VAL A N 1
ATOM 748 C CA . VAL A 1 97 ? 9.927 6.431 -6.913 1.00 91.19 97 VAL A CA 1
ATOM 749 C C . VAL A 1 97 ? 9.165 7.755 -6.930 1.00 91.19 97 VAL A C 1
ATOM 751 O O . VAL A 1 97 ? 9.727 8.804 -6.618 1.00 91.19 97 VAL A O 1
ATOM 754 N N . SER A 1 98 ? 7.890 7.731 -7.320 1.00 92.81 98 SER A N 1
ATOM 755 C CA . SER A 1 98 ? 7.023 8.915 -7.281 1.00 92.81 98 SER A CA 1
ATOM 756 C C . SER A 1 98 ? 6.718 9.346 -5.849 1.00 92.81 98 SER A C 1
ATOM 758 O O . SER A 1 98 ? 6.856 8.549 -4.930 1.00 92.81 98 SER A O 1
ATOM 760 N N . ALA A 1 99 ? 6.184 10.556 -5.650 1.00 90.75 99 ALA A N 1
ATOM 761 C CA . ALA A 1 99 ? 5.503 10.914 -4.399 1.00 90.75 99 ALA A CA 1
ATOM 762 C C . ALA A 1 99 ? 4.416 9.882 -4.027 1.00 90.75 99 ALA A C 1
ATOM 764 O O . ALA A 1 99 ? 3.859 9.226 -4.917 1.00 90.75 99 ALA A O 1
ATOM 765 N N . VAL A 1 100 ? 4.121 9.765 -2.729 1.00 91.56 100 VAL A N 1
ATOM 766 C CA . VAL A 1 100 ? 2.991 8.976 -2.216 1.00 91.56 100 VAL A CA 1
ATOM 767 C C . VAL A 1 100 ? 1.682 9.576 -2.735 1.00 91.56 100 VAL A C 1
ATOM 769 O O . VAL A 1 100 ? 1.515 10.796 -2.754 1.00 91.56 100 VAL A O 1
ATOM 772 N N . LYS A 1 101 ? 0.768 8.722 -3.200 1.00 91.94 101 LYS A N 1
ATOM 773 C CA . LYS A 1 101 ? -0.520 9.109 -3.787 1.00 91.94 101 LYS A CA 1
ATOM 774 C C . LYS A 1 101 ? -1.671 8.286 -3.210 1.00 91.94 101 LYS A C 1
ATOM 776 O O . LYS A 1 101 ? -1.479 7.204 -2.655 1.00 91.94 101 LYS A O 1
ATOM 781 N N . GLY A 1 102 ? -2.883 8.793 -3.425 1.00 89.62 102 GLY A N 1
ATOM 782 C CA . GLY A 1 102 ? -4.132 8.187 -2.968 1.00 89.62 102 GLY A CA 1
ATOM 783 C C . GLY A 1 102 ? -4.518 8.616 -1.553 1.00 89.62 102 GLY A C 1
ATOM 784 O O . GLY A 1 102 ? -3.682 9.086 -0.783 1.00 89.62 102 GLY A O 1
ATOM 785 N N . CYS A 1 103 ? -5.799 8.443 -1.230 1.00 87.00 103 CYS A N 1
ATOM 786 C CA . CYS A 1 103 ? -6.359 8.648 0.109 1.00 87.00 103 CYS A CA 1
ATOM 787 C C . CYS A 1 103 ? -6.348 7.366 0.962 1.00 87.00 103 CYS A C 1
ATOM 789 O O . CYS A 1 103 ? -6.831 7.365 2.083 1.00 87.00 103 CYS A O 1
ATOM 791 N N . GLY A 1 104 ? -5.795 6.259 0.452 1.00 87.31 104 GLY A N 1
ATOM 792 C CA . GLY A 1 104 ? -5.796 4.979 1.160 1.00 87.31 104 GLY A CA 1
ATOM 793 C C . GLY A 1 104 ? -7.202 4.404 1.342 1.00 87.31 104 GLY A C 1
ATOM 794 O O . GLY A 1 104 ? -8.065 4.582 0.484 1.00 87.31 104 GLY A O 1
ATOM 795 N N . PHE A 1 105 ? -7.440 3.713 2.458 1.00 85.62 105 PHE A N 1
ATOM 796 C CA . PHE A 1 105 ? -8.771 3.222 2.852 1.00 85.62 105 PHE A CA 1
ATOM 797 C C . PHE A 1 105 ? -9.651 4.325 3.473 1.00 85.62 105 PHE A C 1
ATOM 799 O O . PHE A 1 105 ? -10.280 4.137 4.520 1.00 85.62 105 PHE A O 1
ATOM 806 N N . GLU A 1 106 ? -9.689 5.487 2.824 1.00 84.69 106 GLU A N 1
ATOM 807 C CA . GLU A 1 106 ? -10.623 6.568 3.128 1.00 84.69 106 GLU A CA 1
ATOM 808 C C . GLU A 1 106 ? -11.663 6.712 2.032 1.00 84.69 106 GLU A C 1
ATOM 810 O O . GLU A 1 106 ? -11.398 6.488 0.850 1.00 84.69 106 GLU A O 1
ATOM 815 N N . ASN A 1 107 ? -12.853 7.149 2.433 1.00 82.25 107 ASN A N 1
ATOM 816 C CA . ASN A 1 107 ? -13.885 7.537 1.498 1.00 82.25 107 ASN A CA 1
ATOM 817 C C . ASN A 1 107 ? -13.738 9.036 1.172 1.00 82.25 107 ASN A C 1
ATOM 819 O O . ASN A 1 107 ? -14.001 9.867 2.041 1.00 82.25 107 ASN A O 1
ATOM 823 N N . PRO A 1 108 ? -13.358 9.413 -0.063 1.00 79.56 108 PRO A N 1
ATOM 824 C CA . PRO A 1 108 ? -13.162 10.818 -0.418 1.00 79.56 108 PRO A CA 1
ATOM 825 C C . PRO A 1 108 ? -14.469 11.623 -0.447 1.00 79.56 108 PRO A C 1
ATOM 827 O O . PRO A 1 108 ? -14.429 12.846 -0.353 1.00 79.56 108 PRO A O 1
ATOM 830 N N . LEU A 1 109 ? -15.621 10.959 -0.594 1.00 84.94 109 LEU A N 1
ATOM 831 C CA . LEU A 1 109 ? -16.934 11.610 -0.604 1.00 84.94 109 LEU A CA 1
ATOM 832 C C . LEU A 1 109 ? -17.507 11.782 0.804 1.00 84.94 109 LEU A C 1
ATOM 834 O O . LEU A 1 109 ? -18.310 12.684 1.024 1.00 84.94 109 LEU A O 1
ATOM 838 N N . PHE A 1 110 ? -17.086 10.931 1.739 1.00 85.25 110 PHE A N 1
ATOM 839 C CA . PHE A 1 110 ? -17.547 10.940 3.122 1.00 85.25 110 PHE A CA 1
ATOM 840 C C . PHE A 1 110 ? -16.365 10.704 4.070 1.00 85.25 110 PHE A C 1
ATOM 842 O O . PHE A 1 110 ? -16.153 9.574 4.523 1.00 85.25 110 PHE A O 1
ATOM 849 N N . PRO A 1 111 ? -15.562 11.743 4.356 1.00 80.06 111 PRO A N 1
ATOM 850 C CA . PRO A 1 111 ? -14.351 11.623 5.171 1.00 80.06 111 PRO A CA 1
ATOM 851 C C . PRO A 1 111 ? -14.593 11.024 6.567 1.00 80.06 111 PRO A C 1
ATOM 853 O O . PRO A 1 111 ? -13.706 10.403 7.148 1.00 80.06 111 PRO A O 1
ATOM 856 N N . GLU A 1 112 ? -15.806 11.166 7.103 1.00 83.06 112 GLU A N 1
ATOM 857 C CA . GLU A 1 112 ? -16.246 10.570 8.365 1.00 83.06 112 GLU A CA 1
ATOM 858 C C . GLU A 1 112 ? -16.401 9.040 8.316 1.00 83.06 112 GLU A C 1
ATOM 860 O O . GLU A 1 112 ? -16.383 8.382 9.361 1.00 83.06 112 GLU A O 1
ATOM 865 N N . TYR A 1 113 ? -16.542 8.463 7.119 1.00 84.00 113 TYR A N 1
ATOM 866 C CA . TYR A 1 113 ? -16.605 7.023 6.877 1.00 84.00 113 TYR A CA 1
ATOM 867 C C . TYR A 1 113 ? -15.250 6.513 6.380 1.00 84.00 113 TYR A C 1
ATOM 869 O O . TYR A 1 113 ? -15.105 6.032 5.255 1.00 84.00 113 TYR A O 1
ATOM 877 N N . CYS A 1 114 ? -14.243 6.608 7.245 1.00 87.12 114 CYS A N 1
ATOM 878 C CA . CYS A 1 114 ? -12.903 6.087 6.999 1.00 87.12 114 CYS A CA 1
ATOM 879 C C . CYS A 1 114 ? -12.452 5.103 8.086 1.00 87.12 114 CYS A C 1
ATOM 881 O O . CYS A 1 114 ? -13.011 5.046 9.188 1.00 87.12 114 CYS A O 1
ATOM 883 N N . LEU A 1 115 ? -11.393 4.342 7.788 1.00 87.50 115 LEU A N 1
ATOM 884 C CA . LEU A 1 115 ? -10.800 3.383 8.723 1.00 87.50 115 LEU A CA 1
ATOM 885 C C . LEU A 1 115 ? -10.407 4.037 10.059 1.00 87.50 115 LEU A C 1
ATOM 887 O O . LEU A 1 115 ? -10.632 3.458 11.120 1.00 87.50 115 LEU A O 1
ATOM 891 N N . LYS A 1 116 ? -9.858 5.256 10.018 1.00 88.12 116 LYS A N 1
ATOM 892 C CA . LYS A 1 116 ? -9.445 5.989 11.219 1.00 88.12 116 LYS A CA 1
ATOM 893 C C . LYS A 1 116 ? -10.636 6.299 12.128 1.00 88.12 116 LYS A C 1
ATOM 895 O O . LYS A 1 116 ? -10.598 5.966 13.310 1.00 88.12 116 LYS A O 1
ATOM 900 N N . SER A 1 117 ? -11.720 6.838 11.573 1.00 89.44 117 SER A N 1
ATOM 901 C CA . SER A 1 117 ? -12.944 7.106 12.333 1.00 89.44 117 SER A CA 1
ATOM 902 C C . SER A 1 117 ? -13.607 5.828 12.851 1.00 89.44 117 SER A C 1
ATOM 904 O O . SER A 1 117 ? -14.142 5.829 13.958 1.00 89.44 117 SER A O 1
ATOM 906 N N . ALA A 1 118 ? -13.546 4.720 12.104 1.00 90.19 118 ALA A N 1
ATOM 907 C CA . ALA A 1 118 ? -14.050 3.428 12.572 1.00 90.19 118 ALA A CA 1
ATOM 908 C C . ALA A 1 118 ? -13.272 2.905 13.795 1.00 90.19 118 ALA A C 1
ATOM 910 O O . ALA A 1 118 ? -13.885 2.419 14.749 1.00 90.19 118 ALA A O 1
ATOM 911 N N . ILE A 1 119 ? -11.943 3.063 13.798 1.00 91.56 119 ILE A N 1
ATOM 912 C CA . ILE A 1 119 ? -11.079 2.734 14.942 1.00 91.56 119 ILE A CA 1
ATOM 913 C C . ILE A 1 119 ? -11.422 3.617 16.146 1.00 91.56 119 ILE A C 1
ATOM 915 O O . ILE A 1 119 ? -11.686 3.105 17.233 1.00 91.56 119 ILE A O 1
ATOM 919 N N . GLU A 1 120 ? -11.477 4.937 15.951 1.00 91.56 120 GLU A N 1
ATOM 920 C CA . GLU A 1 120 ? -11.768 5.907 17.018 1.00 91.56 120 GLU A CA 1
ATOM 921 C C . GLU A 1 120 ? -13.132 5.662 17.682 1.00 91.56 120 GLU A C 1
ATOM 923 O O . GLU A 1 120 ? -13.280 5.851 18.889 1.00 91.56 120 GLU A O 1
ATOM 928 N N . ARG A 1 121 ? -14.122 5.190 16.914 1.00 93.31 121 ARG A N 1
ATOM 929 C CA . ARG A 1 121 ? -15.476 4.876 17.398 1.00 93.31 121 ARG A CA 1
ATOM 930 C C . ARG A 1 121 ? -15.634 3.461 17.959 1.00 93.31 121 ARG A C 1
ATOM 932 O O . ARG A 1 121 ? -16.737 3.101 18.365 1.00 93.31 121 ARG A O 1
ATOM 939 N N . GLY A 1 122 ? -14.577 2.649 17.984 1.00 93.81 122 GLY A N 1
ATOM 940 C CA . GLY A 1 122 ? -14.655 1.289 18.525 1.00 93.81 122 GLY A CA 1
ATOM 941 C C . GLY A 1 122 ? -15.429 0.306 17.638 1.00 93.81 122 GLY A C 1
ATOM 942 O O . GLY A 1 122 ? -15.940 -0.692 18.136 1.00 93.81 122 GLY A O 1
ATOM 943 N N . HIS A 1 123 ? -15.574 0.574 16.337 1.00 94.56 123 HIS A N 1
ATOM 944 C CA . HIS A 1 123 ? -16.311 -0.321 15.444 1.00 94.56 123 HIS A CA 1
ATOM 945 C C . HIS A 1 123 ? -15.535 -1.612 15.161 1.00 94.56 123 HIS A C 1
ATOM 947 O O . HIS A 1 123 ? -14.303 -1.625 15.130 1.00 94.56 123 HIS A O 1
ATOM 953 N N . ALA A 1 124 ? -16.261 -2.704 14.914 1.00 94.69 124 ALA A N 1
ATOM 954 C CA . ALA A 1 124 ? -15.655 -3.916 14.376 1.00 94.69 124 ALA A CA 1
ATOM 955 C C . ALA A 1 124 ? -15.101 -3.639 12.970 1.00 94.69 124 ALA A C 1
ATOM 957 O O . ALA A 1 124 ? -15.746 -2.963 12.166 1.00 94.69 124 ALA A O 1
ATOM 958 N N . ILE A 1 125 ? -13.915 -4.169 12.677 1.00 93.56 125 ILE A N 1
ATOM 959 C CA . ILE A 1 125 ? -13.243 -3.986 11.389 1.00 93.56 125 ILE A CA 1
ATOM 960 C C . ILE A 1 125 ? -13.269 -5.312 10.639 1.00 93.56 125 ILE A C 1
ATOM 962 O O . ILE A 1 125 ? -12.823 -6.335 11.157 1.00 93.56 125 ILE A O 1
ATOM 966 N N . VAL A 1 126 ? -13.765 -5.292 9.405 1.00 93.94 126 VAL A N 1
ATOM 967 C CA . VAL A 1 126 ? -13.719 -6.441 8.498 1.00 93.94 126 VAL A CA 1
ATOM 968 C C . VAL A 1 126 ? -12.894 -6.049 7.284 1.00 93.94 126 VAL A C 1
ATOM 970 O O . VAL A 1 126 ? -13.280 -5.167 6.520 1.00 93.94 126 VAL A O 1
ATOM 973 N N . CYS A 1 127 ? -11.754 -6.706 7.111 1.00 92.31 127 CYS A N 1
ATOM 974 C CA . CYS A 1 127 ? -10.878 -6.516 5.968 1.00 92.31 127 CYS A CA 1
ATOM 975 C C . CYS A 1 127 ? -11.098 -7.655 4.973 1.00 92.31 127 CYS A C 1
ATOM 977 O O . CYS A 1 127 ? -10.925 -8.822 5.325 1.00 92.31 127 CYS A O 1
ATOM 979 N N . VAL A 1 128 ? -11.445 -7.317 3.732 1.00 92.38 128 VAL A N 1
ATOM 980 C CA . VAL A 1 128 ? -11.629 -8.288 2.647 1.00 92.38 128 VAL A CA 1
ATOM 981 C C . VAL A 1 128 ? -10.576 -8.036 1.579 1.00 92.38 128 VAL A C 1
ATOM 983 O O . VAL A 1 128 ? -10.435 -6.912 1.103 1.00 92.38 128 VAL A O 1
ATOM 986 N N . ALA A 1 129 ? -9.838 -9.075 1.202 1.00 92.00 129 ALA A N 1
ATOM 987 C CA . ALA A 1 129 ? -8.820 -9.006 0.162 1.00 92.00 129 ALA A CA 1
ATOM 988 C C . ALA A 1 129 ? -8.915 -10.205 -0.780 1.00 92.00 129 ALA A C 1
ATOM 990 O O . ALA A 1 129 ? -9.248 -11.310 -0.357 1.00 92.00 129 ALA A O 1
ATOM 991 N N . GLY A 1 130 ? -8.598 -9.976 -2.054 1.00 89.50 130 GLY A N 1
ATOM 992 C CA . GLY A 1 130 ? -8.619 -10.994 -3.098 1.00 89.50 130 GLY A CA 1
ATOM 993 C C . GLY A 1 130 ? -7.288 -11.081 -3.837 1.00 89.50 130 GLY A C 1
ATOM 994 O O . GLY A 1 130 ? -6.814 -10.076 -4.370 1.00 89.50 130 GLY A O 1
ATOM 995 N N . GLY A 1 131 ? -6.711 -12.280 -3.876 1.00 86.44 131 GLY A N 1
ATOM 996 C CA . GLY A 1 131 ? -5.494 -12.606 -4.611 1.00 86.44 131 GLY A CA 1
ATOM 997 C C . GLY A 1 131 ? -4.259 -11.785 -4.209 1.00 86.44 131 GLY A C 1
ATOM 998 O O . GLY A 1 131 ? -4.286 -11.006 -3.247 1.00 86.44 131 GLY A O 1
ATOM 999 N N . PRO A 1 132 ? -3.169 -11.907 -4.982 1.00 80.56 132 PRO A N 1
ATOM 1000 C CA . PRO A 1 132 ? -1.932 -11.163 -4.740 1.00 80.56 132 PRO A CA 1
ATOM 1001 C C . PRO A 1 132 ? -2.138 -9.640 -4.703 1.00 80.56 132 PRO A C 1
ATOM 1003 O O . PRO A 1 132 ? -1.568 -8.947 -3.858 1.00 80.56 132 PRO A O 1
ATOM 1006 N N . ARG A 1 133 ? -3.038 -9.119 -5.551 1.00 83.56 133 ARG A N 1
ATOM 1007 C CA . ARG A 1 133 ? -3.377 -7.685 -5.631 1.00 83.56 133 ARG A CA 1
ATOM 1008 C C . ARG A 1 133 ? -4.001 -7.140 -4.347 1.00 83.56 133 ARG A C 1
ATOM 1010 O O . ARG A 1 133 ? -3.727 -6.003 -3.970 1.00 83.56 133 ARG A O 1
ATOM 1017 N N . GLY A 1 134 ? -4.829 -7.936 -3.672 1.00 88.44 134 GLY A N 1
ATOM 1018 C CA . GLY A 1 134 ? -5.457 -7.552 -2.411 1.00 88.44 134 GLY A CA 1
ATOM 1019 C C . GLY A 1 134 ? -4.511 -7.644 -1.214 1.00 88.44 134 GLY A C 1
ATOM 1020 O O . GLY A 1 134 ? -4.661 -6.878 -0.264 1.00 88.44 134 GLY A O 1
ATOM 1021 N N . MET A 1 135 ? -3.519 -8.540 -1.255 1.00 87.94 135 MET A N 1
ATOM 1022 C CA . MET A 1 135 ? -2.623 -8.780 -0.117 1.00 87.94 135 MET A CA 1
ATOM 1023 C C . MET A 1 135 ? -1.697 -7.611 0.200 1.00 87.94 135 MET A C 1
ATOM 1025 O O . MET A 1 135 ? -1.485 -7.319 1.375 1.00 87.94 135 MET A O 1
ATOM 1029 N N . GLY A 1 136 ? -1.165 -6.928 -0.816 1.00 88.25 136 GLY A N 1
ATOM 1030 C CA . GLY A 1 136 ? -0.282 -5.771 -0.630 1.00 88.25 136 GLY A CA 1
ATOM 1031 C C . GLY A 1 136 ? -0.896 -4.688 0.271 1.00 88.25 136 GLY A C 1
ATOM 1032 O O . GLY A 1 136 ? -0.392 -4.446 1.370 1.00 88.25 136 GLY A O 1
ATOM 1033 N N . PRO A 1 137 ? -2.018 -4.062 -0.126 1.00 89.12 137 PRO A N 1
ATOM 1034 C CA . PRO A 1 137 ? -2.657 -3.039 0.696 1.00 89.12 137 PRO A CA 1
ATOM 1035 C C . PRO A 1 137 ? -3.209 -3.613 2.008 1.00 89.12 137 PRO A C 1
ATOM 1037 O O . PRO A 1 137 ? -3.173 -2.930 3.030 1.00 89.12 137 PRO A O 1
ATOM 1040 N N . LEU A 1 138 ? -3.655 -4.870 2.032 1.00 90.56 138 LEU A N 1
ATOM 1041 C CA . LEU A 1 138 ? -4.147 -5.503 3.251 1.00 90.56 138 LEU A CA 1
ATOM 1042 C C . LEU A 1 138 ? -3.066 -5.651 4.327 1.00 90.56 138 LEU A C 1
ATOM 1044 O O . LEU A 1 138 ? -3.314 -5.368 5.500 1.00 90.56 138 LEU A O 1
ATOM 1048 N N . ARG A 1 139 ? -1.851 -6.044 3.934 1.00 88.88 139 ARG A N 1
ATOM 1049 C CA . ARG A 1 139 ? -0.704 -6.120 4.843 1.00 88.88 139 ARG A CA 1
ATOM 1050 C C . ARG A 1 139 ? -0.418 -4.760 5.478 1.00 88.88 139 ARG A C 1
ATOM 1052 O O . ARG A 1 139 ? -0.199 -4.689 6.685 1.00 88.88 139 ARG A O 1
ATOM 1059 N N . SER A 1 140 ? -0.535 -3.679 4.704 1.00 88.62 140 SER A N 1
ATOM 1060 C CA . SER A 1 140 ? -0.350 -2.319 5.218 1.00 88.62 140 SER A CA 1
ATOM 1061 C C . SER A 1 140 ? -1.366 -1.947 6.306 1.00 88.62 140 SER A C 1
ATOM 1063 O O . SER A 1 140 ? -1.010 -1.224 7.231 1.00 88.62 140 SER A O 1
ATOM 1065 N N . VAL A 1 141 ? -2.597 -2.478 6.238 1.00 89.81 141 VAL A N 1
ATOM 1066 C CA . VAL A 1 141 ? -3.653 -2.275 7.249 1.00 89.81 141 VAL A CA 1
ATOM 1067 C C . VAL A 1 141 ? -3.350 -3.055 8.519 1.00 89.81 141 VAL A C 1
ATOM 1069 O O . VAL A 1 141 ? -3.400 -2.490 9.606 1.00 89.81 141 VAL A O 1
ATOM 1072 N N . ILE A 1 142 ? -3.034 -4.345 8.391 1.00 87.56 142 ILE A N 1
ATOM 1073 C CA . ILE A 1 142 ? -2.799 -5.233 9.541 1.00 87.56 142 ILE A CA 1
ATOM 1074 C C . ILE A 1 142 ? -1.571 -4.783 10.334 1.00 87.56 142 ILE A C 1
ATOM 1076 O O . ILE A 1 142 ? -1.553 -4.868 11.557 1.00 87.56 142 ILE A O 1
ATOM 1080 N N . GLU A 1 143 ? -0.544 -4.291 9.645 1.00 84.25 143 GLU A N 1
ATOM 1081 C CA . GLU A 1 143 ? 0.674 -3.796 10.284 1.00 84.25 143 GLU A CA 1
ATOM 1082 C C . GLU A 1 143 ? 0.555 -2.342 10.766 1.00 84.25 143 GLU A C 1
ATOM 1084 O O . GLU A 1 143 ? 1.497 -1.806 11.357 1.00 84.25 143 GLU A O 1
ATOM 1089 N N . TRP A 1 144 ? -0.582 -1.683 10.528 1.00 87.06 144 TRP A N 1
ATOM 1090 C CA . TRP A 1 144 ? -0.783 -0.307 10.949 1.00 87.06 144 TRP A CA 1
ATOM 1091 C C . TRP A 1 144 ? -0.992 -0.243 12.470 1.00 87.06 144 TRP A C 1
ATOM 1093 O O . TRP A 1 144 ? -1.949 -0.837 12.976 1.00 87.06 144 TRP A O 1
ATOM 1103 N N . PRO A 1 145 ? -0.159 0.501 13.229 1.00 87.31 145 PRO A N 1
ATOM 1104 C CA . PRO A 1 145 ? -0.232 0.502 14.692 1.00 87.31 145 PRO A CA 1
ATOM 1105 C C . PRO A 1 145 ? -1.622 0.807 15.283 1.00 87.31 145 PRO A C 1
ATOM 1107 O O . PRO A 1 145 ? -1.987 0.157 16.265 1.00 87.31 145 PRO A O 1
ATOM 1110 N N . PRO A 1 146 ? -2.433 1.722 14.708 1.00 89.50 146 PRO A N 1
ATOM 1111 C CA . PRO A 1 146 ? -3.809 1.936 15.155 1.00 89.50 146 PRO A CA 1
ATOM 1112 C C . PRO A 1 146 ? -4.690 0.684 15.075 1.00 89.50 146 PRO A C 1
ATOM 1114 O O . PRO A 1 146 ? -5.405 0.397 16.032 1.00 89.50 146 PRO A O 1
ATOM 1117 N N . VAL A 1 147 ? -4.604 -0.097 13.992 1.00 90.06 147 VAL A N 1
ATOM 1118 C CA . VAL A 1 147 ? -5.368 -1.350 13.836 1.00 90.06 147 VAL A CA 1
ATOM 1119 C C . VAL A 1 147 ? -4.868 -2.403 14.817 1.00 90.06 147 VAL A C 1
ATOM 1121 O O . VAL A 1 147 ? -5.679 -3.033 15.493 1.00 90.06 147 VAL A O 1
ATOM 1124 N N . SER A 1 148 ? -3.548 -2.545 14.968 1.00 87.06 148 SER A N 1
ATOM 1125 C CA . SER A 1 148 ? -2.952 -3.483 15.928 1.00 87.06 148 SER A CA 1
ATOM 1126 C C . SER A 1 148 ? -3.375 -3.189 17.370 1.00 87.06 148 SER A C 1
ATOM 1128 O O . SER A 1 148 ? -3.687 -4.104 18.127 1.00 87.06 148 SER A O 1
ATOM 1130 N N . SER A 1 149 ? -3.423 -1.910 17.755 1.00 90.50 149 SER A N 1
ATOM 1131 C CA . SER A 1 149 ? -3.888 -1.480 19.080 1.00 90.50 149 SER A CA 1
ATOM 1132 C C . SER A 1 149 ? -5.393 -1.716 19.264 1.00 90.50 149 SER A C 1
ATOM 1134 O O . SER A 1 149 ? -5.836 -2.192 20.312 1.00 90.50 149 SER A O 1
ATOM 1136 N N . HIS A 1 150 ? -6.185 -1.435 18.226 1.00 94.19 150 HIS A N 1
ATOM 1137 C CA . HIS A 1 150 ? -7.635 -1.639 18.215 1.00 94.19 150 HIS A CA 1
ATOM 1138 C C . HIS A 1 150 ? -8.027 -3.108 18.367 1.00 94.19 150 HIS A C 1
ATOM 1140 O O . HIS A 1 150 ? -8.942 -3.417 19.130 1.00 94.19 150 HIS A O 1
ATOM 1146 N N . ALA A 1 151 ? -7.295 -4.011 17.709 1.00 92.69 151 ALA A N 1
ATOM 1147 C CA . ALA A 1 151 ? -7.528 -5.455 17.751 1.00 92.69 151 ALA A CA 1
ATOM 1148 C C . ALA A 1 151 ? -7.433 -6.056 19.165 1.00 92.69 151 ALA A C 1
ATOM 1150 O O . ALA A 1 151 ? -8.013 -7.105 19.427 1.00 92.69 151 ALA A O 1
ATOM 1151 N N . GLY A 1 152 ? -6.747 -5.386 20.101 1.00 90.81 152 GLY A N 1
ATOM 1152 C CA . GLY A 1 152 ? -6.702 -5.803 21.505 1.00 90.81 152 GLY A CA 1
ATOM 1153 C C . GLY A 1 152 ? -8.004 -5.561 22.281 1.00 90.81 152 GLY A C 1
ATOM 1154 O O . GLY A 1 152 ? -8.154 -6.082 23.383 1.00 90.81 152 GLY A O 1
ATOM 1155 N N . LYS A 1 153 ? -8.929 -4.754 21.743 1.00 94.44 153 LYS A N 1
ATOM 1156 C CA . LYS A 1 153 ? -10.173 -4.339 22.421 1.00 94.44 153 LYS A CA 1
ATOM 1157 C C . LYS A 1 153 ? -11.434 -4.581 21.595 1.00 94.44 153 LYS A C 1
ATOM 1159 O O . LYS A 1 153 ? -12.496 -4.779 22.174 1.00 94.44 153 LYS A O 1
ATOM 1164 N N . ASN A 1 154 ? -11.327 -4.552 20.271 1.00 96.50 154 ASN A N 1
ATOM 1165 C CA . ASN A 1 154 ? -12.448 -4.646 19.344 1.00 96.50 154 ASN A CA 1
ATOM 1166 C C . ASN A 1 154 ? -12.172 -5.712 18.271 1.00 96.50 154 ASN A C 1
ATOM 1168 O O . ASN A 1 154 ? -11.010 -5.933 17.919 1.00 96.50 154 ASN A O 1
ATOM 1172 N N . PRO A 1 155 ? -13.210 -6.354 17.703 1.00 95.31 155 PRO A N 1
ATOM 1173 C CA . PRO A 1 155 ? -13.024 -7.372 16.675 1.00 95.31 155 PRO A CA 1
ATOM 1174 C C . PRO A 1 155 ? -12.381 -6.815 15.400 1.00 95.31 155 PRO A C 1
ATOM 1176 O O . PRO A 1 155 ? -12.848 -5.823 14.836 1.00 95.31 155 PRO A O 1
ATOM 1179 N N . VAL A 1 156 ? -11.354 -7.511 14.911 1.00 94.88 156 VAL A N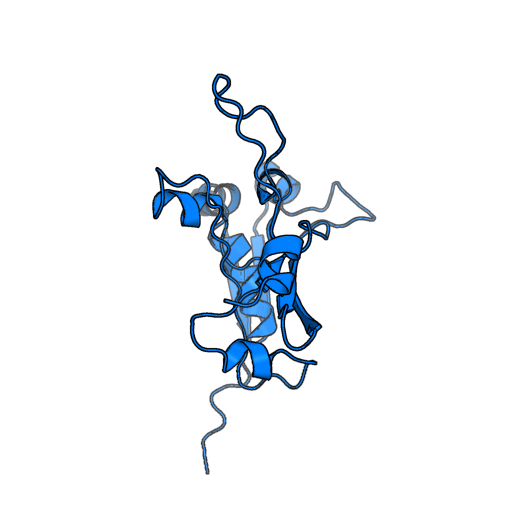 1
ATOM 1180 C CA . VAL A 1 156 ? -10.754 -7.302 13.588 1.00 94.88 156 VAL A CA 1
ATOM 1181 C C . VAL A 1 156 ? -10.743 -8.645 12.868 1.00 94.88 156 VAL A C 1
ATOM 1183 O O . VAL A 1 156 ? -10.136 -9.601 13.343 1.00 94.88 156 VAL A O 1
ATOM 1186 N N . THR A 1 157 ? -11.458 -8.749 11.751 1.00 95.00 157 THR A N 1
ATOM 1187 C CA . THR A 1 157 ? -11.594 -9.989 10.973 1.00 95.00 157 THR A CA 1
ATOM 1188 C C . THR A 1 157 ? -10.976 -9.827 9.596 1.00 95.00 157 THR A C 1
ATOM 1190 O O . THR A 1 157 ? -11.214 -8.833 8.912 1.00 95.00 157 THR A O 1
ATOM 1193 N N . LEU A 1 158 ? -10.206 -10.833 9.188 1.00 92.56 158 LEU A N 1
ATOM 1194 C CA . LEU A 1 158 ? -9.567 -10.909 7.885 1.00 92.56 158 LEU A CA 1
ATOM 1195 C C . LEU A 1 158 ? -10.239 -11.979 7.026 1.00 92.56 158 LEU A C 1
ATOM 1197 O O . LEU A 1 158 ? -10.241 -13.149 7.400 1.00 92.56 158 LEU A O 1
ATOM 1201 N N . LEU A 1 159 ? -10.745 -11.593 5.859 1.00 93.44 159 LEU A N 1
ATOM 1202 C CA . LEU A 1 159 ? -11.225 -12.513 4.835 1.00 93.44 159 LEU A CA 1
ATOM 1203 C C . LEU A 1 159 ? -10.307 -12.406 3.620 1.00 93.44 159 LEU A C 1
ATOM 1205 O O . LEU A 1 159 ? -10.314 -11.398 2.913 1.00 93.44 159 LEU A O 1
ATOM 1209 N N . TYR A 1 160 ? -9.506 -13.445 3.393 1.00 92.06 160 TYR A N 1
ATOM 1210 C CA . TYR A 1 160 ? -8.641 -13.539 2.225 1.00 92.06 160 TYR A CA 1
ATOM 1211 C C . TYR A 1 160 ? -9.181 -14.571 1.241 1.00 92.06 160 TYR A C 1
ATOM 1213 O O . TYR A 1 160 ? -9.365 -15.739 1.582 1.00 92.06 160 TYR A O 1
ATOM 1221 N N . LEU A 1 161 ? -9.437 -14.120 0.019 1.00 91.06 161 LEU A N 1
ATOM 1222 C CA . LEU A 1 161 ? -9.946 -14.928 -1.075 1.00 91.06 161 LEU A CA 1
ATOM 1223 C C . LEU A 1 161 ? -8.807 -15.177 -2.063 1.00 91.06 161 LEU A C 1
ATOM 1225 O O . LEU A 1 161 ? -8.257 -14.238 -2.629 1.00 91.06 161 LEU A O 1
ATOM 1229 N N . HIS A 1 162 ? -8.468 -16.435 -2.305 1.00 85.00 162 HIS A N 1
ATOM 1230 C CA . HIS A 1 162 ? -7.517 -16.829 -3.341 1.00 85.00 162 HIS A CA 1
ATOM 1231 C C . HIS A 1 162 ? -8.139 -17.946 -4.169 1.00 85.00 162 HIS A C 1
ATOM 1233 O O . HIS A 1 162 ? -8.809 -18.813 -3.611 1.00 85.00 162 HIS A O 1
ATOM 1239 N N . ALA A 1 163 ? -7.899 -17.961 -5.480 1.00 76.88 163 ALA A N 1
ATOM 1240 C CA . ALA A 1 163 ? -8.469 -18.949 -6.401 1.00 76.88 163 ALA A C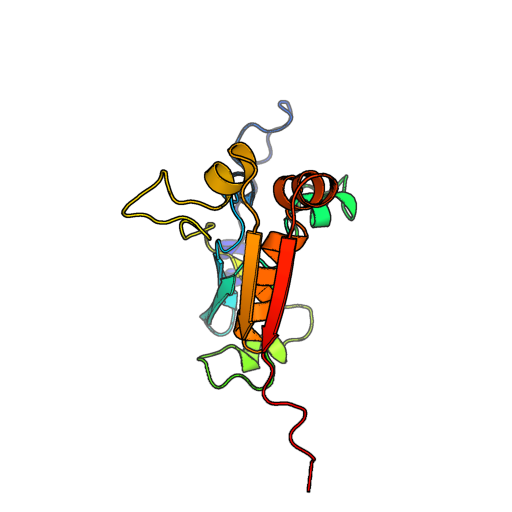A 1
ATOM 1241 C C . ALA A 1 163 ? -7.912 -20.386 -6.220 1.00 76.88 163 ALA A C 1
ATOM 1243 O O . ALA A 1 163 ? -8.138 -21.240 -7.069 1.00 76.88 163 ALA A O 1
ATOM 1244 N N . GLY A 1 164 ? -7.231 -20.672 -5.101 1.00 65.69 164 GLY A N 1
ATOM 1245 C CA . GLY A 1 164 ? -6.476 -21.907 -4.867 1.00 65.69 164 GLY A CA 1
ATOM 1246 C C . GLY A 1 164 ? -5.194 -21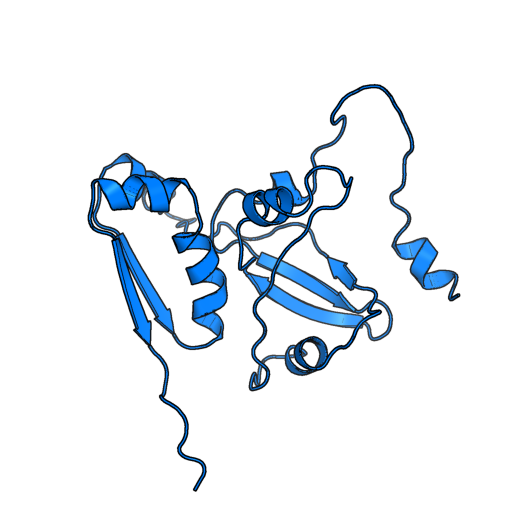.995 -5.700 1.00 65.69 164 GLY A C 1
ATOM 1247 O O . GLY A 1 164 ? -4.974 -21.183 -6.598 1.00 65.69 164 GLY A O 1
ATOM 1248 N N . ASP A 1 165 ? -4.337 -22.963 -5.380 1.00 59.78 165 ASP A N 1
ATOM 1249 C CA . ASP A 1 165 ? -3.298 -23.393 -6.312 1.00 59.78 165 ASP A CA 1
ATOM 1250 C C . ASP A 1 165 ? -4.017 -24.030 -7.498 1.00 59.78 165 ASP A C 1
ATOM 1252 O O . ASP A 1 165 ? -4.735 -25.021 -7.332 1.00 59.78 165 ASP A O 1
ATOM 1256 N N . SER A 1 166 ? -3.850 -23.473 -8.695 1.00 53.06 166 SER A N 1
ATOM 1257 C CA . SER A 1 166 ? -4.121 -24.226 -9.912 1.00 53.06 166 SER A CA 1
ATOM 1258 C C . SER A 1 166 ? -3.307 -25.512 -9.796 1.00 53.06 166 SER A C 1
ATOM 1260 O O . SER A 1 166 ? -2.080 -25.459 -9.897 1.00 53.06 166 SER A O 1
ATOM 1262 N N . GLN A 1 167 ? -3.953 -26.652 -9.515 1.00 44.56 167 GLN A N 1
ATOM 1263 C CA . GLN A 1 167 ? -3.285 -27.944 -9.611 1.00 44.56 167 GLN A CA 1
ATOM 1264 C C . GLN A 1 167 ? -2.656 -27.984 -10.996 1.00 44.56 167 GLN A C 1
ATOM 1266 O O . GLN A 1 167 ? -3.357 -27.911 -12.005 1.00 44.56 167 GLN A O 1
ATOM 1271 N N . SER A 1 168 ? -1.327 -27.994 -11.028 1.00 41.75 168 SER A N 1
ATOM 1272 C CA . SER A 1 168 ? -0.568 -28.190 -12.248 1.00 41.75 168 SER A CA 1
ATOM 1273 C C . SER A 1 168 ? -0.903 -29.603 -12.721 1.00 41.75 168 SER A C 1
ATOM 1275 O O . SER A 1 168 ? -0.415 -30.572 -12.142 1.00 41.75 168 SER A O 1
ATOM 1277 N N . ALA A 1 169 ? -1.839 -29.705 -13.665 1.00 36.28 169 ALA A N 1
ATOM 1278 C CA . ALA A 1 169 ? -2.143 -30.933 -14.387 1.00 36.28 169 ALA A CA 1
ATOM 1279 C C . ALA A 1 169 ? -1.108 -31.150 -15.494 1.00 36.28 169 ALA A C 1
ATOM 1281 O O . ALA A 1 169 ? -0.699 -30.140 -16.115 1.00 36.28 169 ALA A O 1
#

Sequence (169 aa):
ADERGDELLNHRQRTSGTLFKHARWIDAFELPGQYVTITDVDSGKAISKPISVSPYRARSTAPNSDVSVVELLLDTGSDDGDENFFAAAQPPMRLRVSAVKGCGFENPLFPEYCLKSAIERGHAIVCVAGGPRGMGPLRSVIEWPPVSSHAGKNPVTLLYLHAGDSQSA